Protein AF-A0A6A4Z2K7-F1 (afdb_monomer_lite)

Sequence (161 aa):
MVSENDRCQIRPEDASCKKIKTGAWGCVWNSQAPQKDAEDGEAAVWQQCGGNNYKGDTSCTAGNKCVVVNEWYSQCQPEPTKDGQLSTWQQCGGNNYKGLSKCRDEDVCVKWNDFYSQCIPKSQAPKKDIEEAEQQRSCSTNWSQCNGQNWPANNVCCQDQ

Structure (mmCIF, N/CA/C/O backbone):
data_AF-A0A6A4Z2K7-F1
#
_entry.id   AF-A0A6A4Z2K7-F1
#
loop_
_atom_site.group_PDB
_atom_site.id
_atom_site.type_symbol
_atom_site.label_atom_id
_atom_site.label_alt_id
_atom_site.label_comp_id
_atom_site.label_asym_id
_atom_site.label_entity_id
_atom_site.label_seq_id
_atom_site.pdbx_PDB_ins_code
_atom_site.Cartn_x
_atom_site.Cartn_y
_atom_site.Cartn_z
_atom_site.occupancy
_atom_site.B_iso_or_equiv
_atom_site.auth_seq_id
_atom_site.auth_comp_id
_atom_site.auth_asym_id
_atom_site.auth_atom_id
_atom_site.pdbx_PDB_model_num
ATOM 1 N N . MET A 1 1 ? 1.630 -38.063 -21.073 1.00 34.62 1 MET A N 1
ATOM 2 C CA . MET A 1 1 ? 2.545 -37.116 -21.739 1.00 34.62 1 MET A CA 1
ATOM 3 C C . MET A 1 1 ? 1.714 -36.315 -22.729 1.00 34.62 1 MET A C 1
ATOM 5 O O . MET A 1 1 ? 1.380 -36.837 -23.782 1.00 34.62 1 MET A O 1
ATOM 9 N N . VAL A 1 2 ? 1.273 -35.122 -22.331 1.00 32.16 2 VAL A N 1
ATOM 10 C CA . VAL A 1 2 ? 0.580 -34.149 -23.191 1.00 32.16 2 VAL A CA 1
ATOM 11 C C . VAL A 1 2 ? 1.218 -32.804 -22.859 1.00 32.16 2 VAL A C 1
ATOM 13 O O . VAL A 1 2 ? 1.292 -32.463 -21.682 1.00 32.16 2 VAL A O 1
ATOM 16 N N . SER A 1 3 ? 1.764 -32.133 -23.872 1.00 33.44 3 SER A N 1
ATOM 17 C CA . SER A 1 3 ? 2.656 -30.979 -23.737 1.00 33.44 3 SER A CA 1
ATOM 18 C C . SER A 1 3 ? 2.048 -29.807 -22.962 1.00 33.44 3 SER A C 1
ATOM 20 O O . SER A 1 3 ? 0.928 -29.373 -23.225 1.00 33.44 3 SER A O 1
ATOM 22 N N . GLU A 1 4 ? 2.845 -29.299 -22.027 1.00 49.34 4 GLU A N 1
ATOM 23 C CA . GLU A 1 4 ? 2.632 -28.116 -21.198 1.00 49.34 4 GLU A CA 1
ATOM 24 C C . GLU A 1 4 ? 2.944 -26.840 -21.997 1.00 49.34 4 GLU A C 1
ATOM 26 O O . GLU A 1 4 ? 4.096 -26.627 -22.363 1.00 49.34 4 GLU A O 1
ATOM 31 N N . ASN A 1 5 ? 1.918 -26.037 -22.312 1.00 46.34 5 ASN A N 1
ATOM 32 C CA . ASN A 1 5 ? 1.947 -24.567 -22.467 1.00 46.34 5 ASN A CA 1
ATOM 33 C C . ASN A 1 5 ? 0.640 -24.088 -23.128 1.00 46.34 5 ASN A C 1
ATOM 35 O O . ASN A 1 5 ? 0.525 -24.179 -24.344 1.00 46.34 5 ASN A O 1
ATOM 39 N N . ASP A 1 6 ? -0.330 -23.627 -22.325 1.00 47.16 6 ASP A N 1
ATOM 40 C CA . ASP A 1 6 ? -1.431 -22.690 -22.679 1.00 47.16 6 ASP A CA 1
ATOM 41 C C . ASP A 1 6 ? -2.612 -22.863 -21.701 1.00 47.16 6 ASP A C 1
ATOM 43 O O . ASP A 1 6 ? -3.695 -23.320 -22.066 1.00 47.16 6 ASP A O 1
ATOM 47 N N . ARG A 1 7 ? -2.432 -22.517 -20.420 1.00 41.56 7 ARG A N 1
ATOM 48 C CA . ARG A 1 7 ? -3.580 -22.334 -19.517 1.00 41.56 7 ARG A CA 1
ATOM 49 C C . ARG A 1 7 ? -3.421 -21.059 -18.705 1.00 41.56 7 ARG A C 1
ATOM 51 O O . ARG A 1 7 ? -2.626 -21.012 -17.770 1.00 41.56 7 ARG A O 1
ATOM 58 N N . CYS A 1 8 ? -4.210 -20.052 -19.080 1.00 43.03 8 CYS A N 1
ATOM 59 C CA . CYS A 1 8 ? -4.645 -18.982 -18.188 1.00 43.03 8 CYS A CA 1
ATOM 60 C C . CYS A 1 8 ? -5.153 -19.614 -16.884 1.00 43.03 8 CYS A C 1
ATOM 62 O O . CYS A 1 8 ? -5.861 -20.626 -16.908 1.00 43.03 8 CYS A O 1
ATOM 64 N N . GLN A 1 9 ? -4.722 -19.078 -15.748 1.00 37.22 9 GLN A N 1
ATOM 65 C CA . GLN A 1 9 ? -5.015 -19.652 -14.444 1.00 37.22 9 GLN A CA 1
ATOM 66 C C . GLN A 1 9 ? -6.470 -19.361 -14.048 1.00 37.22 9 GLN A C 1
ATOM 68 O O . GLN A 1 9 ? -6.788 -18.321 -13.513 1.00 37.22 9 GLN A O 1
ATOM 73 N N . ILE A 1 10 ? -7.342 -20.312 -14.373 1.00 37.50 10 ILE A N 1
ATOM 74 C CA . ILE A 1 10 ? -8.616 -20.697 -13.744 1.00 37.50 10 ILE A CA 1
ATOM 75 C C . ILE A 1 10 ? -9.136 -19.749 -12.632 1.00 37.50 10 ILE A C 1
ATOM 77 O O . ILE A 1 10 ? -8.845 -19.943 -11.449 1.00 37.50 10 ILE A O 1
ATOM 81 N N . ARG A 1 11 ? -10.042 -18.829 -13.002 1.00 40.94 11 ARG A N 1
ATOM 82 C CA . ARG A 1 11 ? -11.146 -18.391 -12.125 1.00 40.94 11 ARG A CA 1
ATOM 83 C C . ARG A 1 11 ? -12.200 -19.504 -12.035 1.00 40.94 11 ARG A C 1
ATOM 85 O O . ARG A 1 11 ? -12.273 -20.337 -12.935 1.00 40.94 11 ARG A O 1
ATOM 92 N N . PRO A 1 12 ? -13.036 -19.549 -10.981 1.00 51.84 12 PRO A N 1
ATOM 93 C CA . PRO A 1 12 ? -14.029 -20.616 -10.822 1.00 51.84 12 PRO A CA 1
ATOM 94 C C . PRO A 1 12 ? -15.107 -20.640 -11.925 1.00 51.84 12 PRO A C 1
ATOM 96 O O . PRO A 1 12 ? -15.838 -21.623 -12.018 1.00 51.84 12 PRO A O 1
ATOM 99 N N . GLU A 1 13 ? -15.211 -19.592 -12.751 1.00 51.06 13 GLU A N 1
ATOM 100 C CA . GLU A 1 13 ? -16.116 -19.519 -13.900 1.00 51.06 13 GLU A CA 1
ATOM 101 C C . GLU A 1 13 ? -15.544 -18.644 -15.030 1.00 51.06 13 GLU A C 1
ATOM 103 O O . GLU A 1 13 ? -14.879 -17.636 -14.770 1.00 51.06 13 GLU A O 1
ATOM 108 N N . ASP A 1 14 ? -15.863 -19.017 -16.272 1.00 56.47 14 ASP A N 1
ATOM 109 C CA . ASP A 1 14 ? -15.480 -18.290 -17.484 1.00 56.47 14 ASP A CA 1
ATOM 110 C C . ASP A 1 14 ? -16.261 -16.967 -17.607 1.00 56.47 14 ASP A C 1
ATOM 112 O O . ASP A 1 14 ? -17.480 -16.906 -17.378 1.00 56.47 14 ASP A O 1
ATOM 116 N N . ALA A 1 15 ? -15.601 -15.896 -18.053 1.00 60.50 15 ALA A N 1
ATOM 117 C CA . ALA A 1 15 ? -16.314 -14.672 -18.420 1.00 60.50 15 ALA A CA 1
ATOM 118 C C . ALA A 1 15 ? -17.265 -14.913 -19.599 1.00 60.50 15 ALA A C 1
ATOM 120 O O . ALA A 1 15 ? -16.875 -15.430 -20.646 1.00 60.50 15 ALA A O 1
ATOM 121 N N . SER A 1 16 ? -18.502 -14.436 -19.488 1.00 62.59 16 SER A N 1
ATOM 122 C CA . SER A 1 16 ? -19.478 -14.519 -20.575 1.00 62.59 16 SER A CA 1
ATOM 123 C C . SER A 1 16 ? -19.650 -13.163 -21.256 1.00 62.59 16 SER A C 1
ATOM 125 O O . SER A 1 16 ? -19.870 -12.154 -20.592 1.00 62.59 16 SER A O 1
ATOM 127 N N . CYS A 1 17 ? -19.623 -13.119 -22.588 1.00 61.94 17 CYS A N 1
ATOM 128 C CA . CYS A 1 17 ? -19.998 -11.917 -23.338 1.00 61.94 17 CYS A CA 1
ATOM 129 C C . CYS A 1 17 ? -21.522 -11.713 -23.238 1.00 61.94 17 CYS A C 1
ATOM 131 O O . CYS A 1 17 ? -22.294 -12.539 -23.730 1.00 61.94 17 CYS A O 1
ATOM 133 N N . LYS A 1 18 ? -21.977 -10.636 -22.582 1.00 65.88 18 LYS A N 1
ATOM 134 C CA . LYS A 1 18 ? -23.407 -10.297 -22.436 1.00 65.88 18 LYS A CA 1
ATOM 135 C C . LYS A 1 18 ? -23.662 -8.820 -22.735 1.00 65.88 18 LYS A C 1
ATOM 137 O O . LYS A 1 18 ? -22.756 -7.990 -22.729 1.00 65.88 18 LYS A O 1
ATOM 142 N N . LYS A 1 19 ? -24.927 -8.482 -22.987 1.00 66.56 19 LYS A N 1
ATOM 143 C CA . LYS A 1 19 ? -25.364 -7.100 -23.203 1.00 66.56 19 LYS A CA 1
ATOM 144 C C . LYS A 1 19 ? -25.403 -6.348 -21.865 1.00 66.56 19 LYS A C 1
ATOM 146 O O . LYS A 1 19 ? -26.139 -6.743 -20.962 1.00 66.56 19 LYS A O 1
ATOM 151 N N . ILE A 1 20 ? -24.606 -5.291 -21.726 1.00 64.00 20 ILE A N 1
ATOM 152 C CA . ILE A 1 20 ? -24.540 -4.443 -20.527 1.00 64.00 20 ILE A CA 1
ATOM 153 C C . ILE A 1 20 ? -25.640 -3.369 -20.543 1.00 64.00 20 ILE A C 1
ATOM 155 O O . ILE A 1 20 ? -26.300 -3.157 -21.560 1.00 64.00 20 ILE A O 1
ATOM 159 N N . LYS A 1 21 ? -25.853 -2.672 -19.415 1.00 60.00 21 LYS A N 1
ATOM 160 C CA . LYS A 1 21 ? -26.967 -1.713 -19.212 1.00 60.00 21 LYS A CA 1
ATOM 161 C C . LYS A 1 21 ? -27.041 -0.593 -20.256 1.00 60.00 21 LYS A C 1
ATOM 163 O O . LYS A 1 21 ? -28.115 -0.057 -20.499 1.00 60.00 21 LYS A O 1
ATOM 168 N N . THR A 1 22 ? -25.916 -0.259 -20.880 1.00 65.06 22 THR A N 1
ATOM 169 C CA . THR A 1 22 ? -25.829 0.738 -21.956 1.00 65.06 22 THR A CA 1
ATOM 170 C C . THR A 1 22 ? -26.315 0.213 -23.313 1.00 65.06 22 THR A C 1
ATOM 172 O O . THR A 1 22 ? -26.345 0.961 -24.282 1.00 65.06 22 THR A O 1
ATOM 175 N N . GLY A 1 23 ? -26.685 -1.067 -23.411 1.00 57.69 23 GLY A N 1
ATOM 176 C CA . GLY A 1 23 ? -27.057 -1.734 -24.658 1.00 57.69 23 GLY A CA 1
ATOM 177 C C . GLY A 1 23 ? -25.870 -2.270 -25.470 1.00 57.69 23 GLY A C 1
ATOM 178 O O . GLY A 1 23 ? -26.100 -2.934 -26.481 1.00 57.69 23 GLY A O 1
ATOM 179 N N . ALA A 1 24 ? -24.628 -2.034 -25.033 1.00 60.97 24 ALA A N 1
ATOM 180 C CA . ALA A 1 24 ? -23.415 -2.573 -25.656 1.00 60.97 24 ALA A CA 1
ATOM 181 C C . ALA A 1 24 ? -23.146 -4.034 -25.236 1.00 60.97 24 ALA A C 1
ATOM 183 O O . ALA A 1 24 ? -23.660 -4.481 -24.215 1.00 60.97 24 ALA A O 1
ATOM 184 N N . TRP A 1 25 ? -22.340 -4.781 -25.997 1.00 59.41 25 TRP A N 1
ATOM 185 C CA . TRP A 1 25 ? -21.845 -6.112 -25.604 1.00 59.41 25 TRP A CA 1
ATOM 186 C C . TRP A 1 25 ? -20.512 -5.983 -24.857 1.00 59.41 25 TRP A C 1
ATOM 188 O O . TRP A 1 25 ? -19.589 -5.349 -25.365 1.00 59.41 25 TRP A O 1
ATOM 198 N N . GLY A 1 26 ? -20.407 -6.577 -23.667 1.00 62.66 26 GLY A N 1
ATOM 199 C CA . GLY A 1 26 ? -19.187 -6.570 -22.856 1.00 62.66 26 GLY A CA 1
ATOM 200 C C . GLY A 1 26 ? -18.926 -7.909 -22.165 1.00 62.66 26 GLY A C 1
ATOM 201 O O . GLY A 1 26 ? -19.852 -8.694 -21.940 1.00 62.66 26 GLY A O 1
ATOM 202 N N . CYS A 1 27 ? -17.660 -8.176 -21.842 1.00 67.25 27 CYS A N 1
ATOM 203 C CA . CYS A 1 27 ? -17.279 -9.297 -20.981 1.00 67.25 27 CYS A CA 1
ATOM 204 C C . CYS A 1 27 ? -17.844 -9.066 -19.573 1.00 67.25 27 CYS A C 1
ATOM 206 O O . CYS A 1 27 ? -17.546 -8.040 -18.959 1.00 67.25 27 CYS A O 1
ATOM 208 N N . VAL A 1 28 ? -18.652 -10.002 -19.068 1.00 64.31 28 VAL A N 1
ATOM 209 C CA . VAL A 1 28 ? -19.188 -9.960 -17.704 1.00 64.31 28 VAL A CA 1
ATOM 210 C C . VAL A 1 28 ? -18.893 -11.263 -16.966 1.00 64.31 28 VAL A C 1
ATOM 212 O O . VAL A 1 28 ? -19.092 -12.358 -17.495 1.00 64.31 28 VAL A O 1
ATOM 215 N N . TRP A 1 29 ? -18.460 -11.134 -15.716 1.00 64.81 29 TRP A N 1
ATOM 216 C CA . TRP A 1 29 ? -18.391 -12.237 -14.759 1.00 64.81 29 TRP A CA 1
ATOM 217 C C . TRP A 1 29 ? -19.645 -12.172 -13.893 1.00 64.81 29 TRP A C 1
ATOM 219 O O . TRP A 1 29 ? -19.979 -11.107 -13.369 1.00 64.81 29 TRP A O 1
ATOM 229 N N . ASN A 1 30 ? -20.377 -13.282 -13.765 1.00 59.75 30 ASN A N 1
ATOM 230 C CA . ASN A 1 30 ? -21.636 -13.293 -13.006 1.00 59.75 30 ASN A CA 1
ATOM 231 C C . ASN A 1 30 ? -21.399 -13.027 -11.510 1.00 59.75 30 ASN A C 1
ATOM 233 O O . ASN A 1 30 ? -22.264 -12.470 -10.839 1.00 59.75 30 ASN A O 1
ATOM 237 N N . SER A 1 31 ? -20.201 -13.347 -11.023 1.00 57.81 31 SER A N 1
ATOM 238 C CA . SER A 1 31 ? -19.681 -13.021 -9.692 1.00 57.81 31 SER A CA 1
ATOM 239 C C . SER A 1 31 ? -19.339 -11.535 -9.463 1.00 57.81 31 SER A C 1
ATOM 241 O O . SER A 1 31 ? -19.063 -11.158 -8.327 1.00 57.81 31 SER A O 1
AT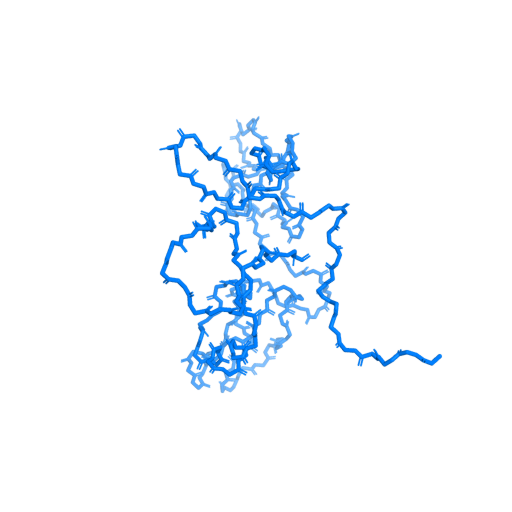OM 243 N N . GLN A 1 32 ? -19.403 -10.669 -10.487 1.00 58.00 32 GLN A N 1
ATOM 244 C CA . GLN A 1 32 ? -19.124 -9.223 -10.383 1.00 58.00 32 GLN A CA 1
ATOM 245 C C . GLN A 1 32 ? -20.351 -8.326 -10.654 1.00 58.00 32 GLN A C 1
ATOM 247 O O . GLN A 1 32 ? -20.241 -7.232 -11.214 1.00 58.00 32 GLN A O 1
ATOM 252 N N . ALA A 1 33 ? -21.537 -8.733 -10.183 1.00 51.81 33 ALA A N 1
ATOM 253 C CA . ALA A 1 33 ? -22.474 -7.738 -9.642 1.00 51.81 33 ALA A CA 1
ATOM 254 C C . ALA A 1 33 ? -21.721 -6.939 -8.554 1.00 51.81 33 ALA A C 1
ATOM 256 O O . ALA A 1 33 ? -20.906 -7.552 -7.869 1.00 51.81 33 ALA A O 1
ATOM 257 N N . PRO A 1 34 ? -21.907 -5.604 -8.454 1.00 46.91 34 PRO A N 1
ATOM 258 C CA . PRO A 1 34 ? -20.906 -4.665 -7.938 1.00 46.91 34 PRO A CA 1
ATOM 259 C C . PRO A 1 34 ? -20.190 -5.230 -6.717 1.00 46.91 34 PRO A C 1
ATOM 261 O O . PRO A 1 34 ? -20.805 -5.399 -5.663 1.00 46.91 34 PRO A O 1
ATOM 264 N N . GLN A 1 35 ? -18.914 -5.571 -6.906 1.00 45.72 35 GLN A N 1
ATOM 265 C CA . GLN A 1 35 ? -18.076 -6.042 -5.821 1.00 45.72 35 GLN A CA 1
ATOM 266 C C . GLN A 1 35 ? -17.918 -4.877 -4.858 1.00 45.72 35 GLN A C 1
ATOM 268 O O . GLN A 1 35 ? -17.294 -3.855 -5.141 1.00 45.72 35 GLN A O 1
ATOM 273 N N . LYS A 1 36 ? -18.622 -5.009 -3.742 1.00 42.25 36 LYS A N 1
ATOM 274 C CA . LYS A 1 36 ? -18.409 -4.223 -2.550 1.00 42.25 36 LYS A CA 1
ATOM 275 C C . LYS A 1 36 ? -17.092 -4.745 -1.977 1.00 42.25 36 LYS A C 1
ATOM 277 O O . LYS A 1 36 ? -17.104 -5.625 -1.130 1.00 42.25 36 LYS A O 1
ATOM 282 N N . ASP A 1 37 ? -15.965 -4.227 -2.462 1.00 50.94 37 ASP A N 1
ATOM 283 C CA . ASP A 1 37 ? -14.629 -4.481 -1.888 1.00 50.94 37 ASP A CA 1
ATOM 284 C C . ASP A 1 37 ? -14.421 -3.719 -0.561 1.00 50.94 37 ASP A C 1
ATOM 286 O O . ASP A 1 37 ? -13.321 -3.312 -0.200 1.00 50.94 37 ASP A O 1
ATOM 290 N N . ALA A 1 38 ? -15.512 -3.508 0.166 1.00 47.34 38 ALA A N 1
ATOM 291 C CA . ALA A 1 38 ? -15.513 -3.333 1.596 1.00 47.34 38 ALA A CA 1
ATOM 292 C C . ALA A 1 38 ? -16.359 -4.496 2.099 1.00 47.34 38 ALA A C 1
ATOM 294 O O . ALA A 1 38 ? -17.577 -4.527 1.874 1.00 47.34 38 ALA A O 1
ATOM 295 N N . GLU A 1 39 ? -15.721 -5.467 2.751 1.00 51.28 39 GLU A N 1
ATOM 296 C CA . GLU A 1 39 ? -16.455 -6.251 3.734 1.00 51.28 39 GLU A CA 1
ATOM 297 C C . GLU A 1 39 ? -17.209 -5.224 4.596 1.00 51.28 39 GLU A C 1
ATOM 299 O O . GLU A 1 39 ? -16.642 -4.198 4.971 1.00 51.28 39 GLU A O 1
ATOM 304 N N . ASP A 1 40 ? -18.524 -5.387 4.730 1.00 57.66 40 ASP A N 1
ATOM 305 C CA . ASP A 1 40 ? -19.397 -4.430 5.412 1.00 57.66 40 ASP A CA 1
ATOM 306 C C . ASP A 1 40 ? -18.873 -4.234 6.846 1.00 57.66 40 ASP A C 1
ATOM 308 O O . ASP A 1 40 ? -19.118 -5.080 7.701 1.00 57.66 40 ASP A O 1
ATOM 312 N N . GLY A 1 41 ? -18.066 -3.192 7.081 1.00 73.44 41 GLY A N 1
ATOM 313 C CA . GLY A 1 41 ? -17.288 -3.044 8.314 1.00 73.44 41 GLY A CA 1
ATOM 314 C C . GLY A 1 41 ? -15.798 -2.691 8.166 1.00 73.44 41 GLY A C 1
ATOM 315 O O . GLY A 1 41 ? -15.142 -2.522 9.198 1.00 73.44 41 GLY A O 1
ATOM 316 N N . GLU A 1 42 ? -15.240 -2.579 6.950 1.00 85.62 42 GLU A N 1
ATOM 317 C CA . GLU A 1 42 ? -13.825 -2.220 6.733 1.00 85.62 42 GLU A CA 1
ATOM 318 C C . GLU A 1 42 ? -13.600 -0.929 5.923 1.00 85.62 42 GLU A C 1
ATOM 320 O O . GLU A 1 42 ? -14.073 -0.757 4.799 1.00 85.62 42 GLU A O 1
ATOM 325 N N . ALA A 1 43 ? -12.756 -0.047 6.461 1.00 87.62 43 ALA A N 1
ATOM 326 C CA . ALA A 1 43 ? -12.282 1.163 5.812 1.00 87.62 43 ALA A CA 1
ATOM 327 C C . ALA A 1 43 ? -11.204 0.847 4.756 1.00 87.62 43 ALA A C 1
ATOM 329 O O . ALA A 1 43 ? -10.200 0.167 5.012 1.00 87.62 43 ALA A O 1
ATOM 330 N N . ALA A 1 44 ? -11.383 1.381 3.546 1.00 85.88 44 ALA A N 1
ATOM 331 C CA . ALA A 1 44 ? -10.398 1.256 2.472 1.00 85.88 44 ALA A CA 1
ATOM 332 C C . ALA A 1 44 ? -9.079 1.982 2.807 1.00 85.88 44 ALA A C 1
ATOM 334 O O . ALA A 1 44 ? -9.024 2.869 3.662 1.00 85.88 44 ALA A O 1
ATOM 335 N N . VAL A 1 45 ? -7.999 1.635 2.101 1.00 84.94 45 VAL A N 1
ATOM 336 C CA . VAL A 1 45 ? -6.708 2.324 2.244 1.00 84.94 45 VAL A CA 1
ATOM 337 C C . VAL A 1 45 ? -6.872 3.844 2.072 1.00 84.94 45 VAL A C 1
ATOM 339 O O . VAL A 1 45 ? -7.625 4.323 1.222 1.00 84.94 45 VAL A O 1
ATOM 342 N N . TRP A 1 46 ? -6.191 4.605 2.924 1.00 87.19 46 TRP A N 1
ATOM 343 C CA . TRP A 1 46 ? -6.267 6.062 3.080 1.00 87.19 46 TRP A CA 1
ATOM 344 C C . TRP A 1 46 ? -7.600 6.629 3.589 1.00 87.19 46 TRP A C 1
ATOM 346 O O . TRP A 1 46 ? -7.692 7.843 3.795 1.00 87.19 46 TRP A O 1
ATOM 356 N N . GLN A 1 47 ? -8.612 5.797 3.846 1.00 92.88 47 GLN A N 1
ATOM 357 C CA . GLN A 1 47 ? -9.855 6.244 4.477 1.00 92.88 47 GLN A CA 1
ATOM 358 C C . GLN A 1 47 ? -9.694 6.422 5.986 1.00 92.88 47 GLN A C 1
ATOM 360 O O . GLN A 1 47 ? -8.762 5.901 6.606 1.00 92.88 47 GLN A O 1
ATOM 365 N N . GLN A 1 48 ? -10.609 7.198 6.573 1.00 92.31 48 GLN A N 1
ATOM 366 C CA . GLN A 1 48 ? -10.691 7.330 8.022 1.00 92.31 48 GLN A CA 1
ATOM 367 C C . GLN A 1 48 ? -11.099 5.991 8.634 1.00 92.31 48 GLN A C 1
ATOM 369 O O . GLN A 1 48 ? -12.053 5.385 8.164 1.00 92.31 48 GLN A O 1
ATOM 374 N N . CYS A 1 49 ? -10.409 5.586 9.693 1.00 95.25 49 CYS A N 1
ATOM 375 C CA . CYS A 1 49 ? -10.688 4.371 10.463 1.00 95.25 49 CYS A CA 1
ATOM 376 C C . CYS A 1 49 ? -10.838 4.636 11.964 1.00 95.25 49 CYS A C 1
ATOM 378 O O . CYS A 1 49 ? -10.903 3.727 12.784 1.00 95.25 49 CYS A O 1
ATOM 380 N N . GLY A 1 50 ? -10.826 5.902 12.370 1.00 95.00 50 GLY A N 1
ATOM 381 C CA . GLY A 1 50 ? -10.899 6.253 13.776 1.00 95.00 50 GLY A CA 1
ATOM 382 C C . GLY A 1 50 ? -10.746 7.742 14.022 1.00 95.00 50 GLY A C 1
ATOM 383 O O . GLY A 1 50 ? -10.598 8.545 13.095 1.00 95.00 50 GLY A O 1
ATOM 384 N N . GLY A 1 51 ? -10.780 8.097 15.299 1.00 95.94 51 GLY A N 1
ATOM 385 C CA . GLY A 1 51 ? -10.799 9.473 15.778 1.00 95.94 51 GLY A CA 1
ATOM 386 C C . GLY A 1 51 ? -11.986 9.732 16.699 1.00 95.94 51 GLY A C 1
ATOM 387 O O . GLY A 1 51 ? -12.950 8.964 16.743 1.00 95.94 51 GLY A O 1
ATOM 388 N N . ASN A 1 52 ? -11.911 10.814 17.462 1.00 96.38 52 ASN A N 1
ATOM 389 C CA . ASN A 1 52 ? -12.949 11.164 18.417 1.00 96.38 52 ASN A CA 1
ATOM 390 C C . ASN A 1 52 ? -14.311 11.378 17.721 1.00 96.38 52 ASN A C 1
ATOM 392 O O . ASN A 1 52 ? -14.415 12.104 16.732 1.00 96.38 52 ASN A O 1
ATOM 396 N N . ASN A 1 53 ? -15.359 10.736 18.250 1.00 92.94 53 ASN A N 1
ATOM 397 C CA . ASN A 1 53 ? -16.719 10.657 17.687 1.00 92.94 53 ASN A CA 1
ATOM 398 C C . ASN A 1 53 ? -16.868 9.965 16.316 1.00 92.94 53 ASN A C 1
ATOM 400 O O . ASN A 1 53 ? -17.947 10.038 15.721 1.00 92.94 53 ASN A O 1
ATOM 404 N N . TYR A 1 54 ? -15.844 9.275 15.811 1.00 92.50 54 TYR A N 1
ATOM 405 C CA . TYR A 1 54 ? -15.966 8.500 14.577 1.00 92.50 54 TYR A CA 1
ATOM 406 C C . TYR A 1 54 ? -16.873 7.270 14.782 1.00 92.50 54 TYR A C 1
ATOM 408 O O . TYR A 1 54 ? -16.718 6.533 15.754 1.00 92.50 54 TYR A O 1
ATOM 416 N N . LYS A 1 55 ? -17.842 7.068 13.877 1.00 91.56 55 LYS A N 1
ATOM 417 C CA . LYS A 1 55 ? -18.849 5.983 13.930 1.00 91.56 55 LYS A CA 1
ATOM 418 C C . LYS A 1 55 ? -18.832 5.060 12.705 1.00 91.56 55 LYS A C 1
ATOM 420 O O . LYS A 1 55 ? -19.754 4.266 12.545 1.00 91.56 55 LYS A O 1
ATOM 425 N N . GLY A 1 56 ? -17.858 5.242 11.817 1.00 88.94 56 GLY A N 1
ATOM 426 C CA . GLY A 1 56 ? -17.684 4.384 10.650 1.00 88.94 56 GLY A CA 1
ATOM 427 C C . GLY A 1 56 ? -16.825 3.164 10.968 1.00 88.94 56 GLY A C 1
ATOM 428 O O . GLY A 1 56 ? -16.629 2.808 12.132 1.00 88.94 56 GLY A O 1
ATOM 429 N N . ASP A 1 57 ? -16.288 2.569 9.915 1.00 91.94 57 ASP A N 1
ATOM 430 C CA . ASP A 1 57 ? -15.497 1.346 9.969 1.00 91.94 57 ASP A CA 1
ATOM 431 C C . ASP A 1 57 ? -14.157 1.571 10.672 1.00 91.94 57 ASP A C 1
ATOM 433 O O . ASP A 1 57 ? -13.360 2.415 10.268 1.00 91.94 57 ASP A O 1
ATOM 437 N N . THR A 1 58 ? -13.893 0.822 11.741 1.00 91.38 58 THR A N 1
ATOM 438 C CA . THR A 1 58 ? -12.654 0.961 12.528 1.00 91.38 58 THR A CA 1
ATOM 439 C C . THR A 1 58 ? -11.554 -0.012 12.121 1.00 91.38 58 THR A C 1
ATOM 441 O O . THR A 1 58 ? -10.381 0.195 12.444 1.00 91.38 58 THR A O 1
ATOM 444 N N . SER A 1 59 ? -11.924 -1.060 11.392 1.00 89.88 59 SER A N 1
ATOM 445 C CA . SER A 1 59 ? -10.999 -2.010 10.788 1.00 89.88 59 SER A CA 1
ATOM 446 C C . SER A 1 59 ? -10.586 -1.513 9.415 1.00 89.88 59 SER A C 1
ATOM 448 O O . SER A 1 59 ? -11.401 -0.972 8.678 1.00 89.88 59 SER A O 1
ATOM 450 N N . CYS A 1 60 ? -9.321 -1.699 9.058 1.00 90.06 60 CYS A N 1
ATOM 451 C CA . CYS A 1 60 ? -8.848 -1.396 7.717 1.00 90.06 60 CYS A CA 1
ATOM 452 C C . CYS A 1 60 ? -8.859 -2.652 6.856 1.00 90.06 60 CYS A C 1
ATOM 454 O O . CYS A 1 60 ? -8.521 -3.725 7.349 1.00 90.06 60 CYS A O 1
ATOM 456 N N . THR A 1 61 ? -9.135 -2.476 5.565 1.00 85.75 61 THR A N 1
ATOM 457 C CA . THR A 1 61 ? -8.945 -3.517 4.543 1.00 85.75 61 THR A CA 1
ATOM 458 C C . THR A 1 61 ? -7.596 -4.226 4.688 1.00 85.75 61 THR A C 1
ATOM 460 O O . THR A 1 61 ? -6.588 -3.604 5.048 1.00 85.75 61 THR A O 1
ATOM 463 N N . ALA A 1 62 ? -7.576 -5.525 4.385 1.00 80.88 62 ALA A N 1
ATOM 464 C CA . ALA A 1 62 ? -6.421 -6.398 4.580 1.00 80.88 62 ALA A CA 1
ATOM 465 C C . ALA A 1 62 ? -5.088 -5.781 4.107 1.00 80.88 62 ALA A C 1
ATOM 467 O O . ALA A 1 62 ? -4.977 -5.200 3.028 1.00 80.88 62 ALA A O 1
ATOM 468 N N . GLY A 1 63 ? -4.055 -5.920 4.943 1.00 78.50 63 GLY A N 1
ATOM 469 C CA . GLY A 1 63 ? -2.736 -5.332 4.701 1.00 78.50 63 GLY A CA 1
ATOM 470 C C . GLY A 1 63 ? -2.621 -3.850 5.088 1.00 78.50 63 GLY A C 1
ATOM 471 O O . GLY A 1 63 ? -1.544 -3.274 4.957 1.00 78.50 63 GLY A O 1
ATOM 472 N N . ASN A 1 64 ? -3.672 -3.207 5.586 1.00 86.06 64 ASN A N 1
ATOM 473 C CA . ASN A 1 64 ? -3.602 -1.832 6.078 1.00 86.06 64 ASN A CA 1
ATOM 474 C C . ASN A 1 64 ? -3.799 -1.790 7.592 1.00 86.06 64 ASN A C 1
ATOM 476 O O . ASN A 1 64 ? -4.433 -2.662 8.184 1.00 86.06 64 ASN A O 1
ATOM 480 N N . LYS A 1 65 ? -3.252 -0.758 8.229 1.00 89.88 65 LYS A N 1
ATOM 481 C CA . LYS A 1 65 ? -3.383 -0.540 9.667 1.00 89.88 65 LYS A CA 1
ATOM 482 C C . LYS A 1 65 ? -3.959 0.834 9.932 1.00 89.88 65 LYS A C 1
ATOM 484 O O . LYS A 1 65 ? -3.595 1.803 9.270 1.00 89.88 65 LYS A O 1
ATOM 489 N N . CYS A 1 66 ? -4.828 0.916 10.930 1.00 92.81 66 CYS A N 1
ATOM 490 C CA . CYS A 1 66 ? -5.351 2.193 11.373 1.00 92.81 66 CYS A CA 1
ATOM 491 C C . CYS A 1 66 ? -4.266 2.953 12.146 1.00 92.81 66 CYS A C 1
ATOM 493 O O . CYS A 1 66 ? -3.900 2.573 13.260 1.00 92.81 66 CYS A O 1
ATOM 495 N N . VAL A 1 67 ? -3.721 4.003 11.533 1.00 92.38 67 VAL A N 1
ATOM 496 C CA . VAL A 1 67 ? -2.679 4.859 12.104 1.00 92.38 67 VAL A CA 1
ATOM 497 C C . VAL A 1 67 ? -3.318 6.147 12.605 1.00 92.38 67 VAL A C 1
ATOM 499 O O . VAL A 1 67 ? -4.001 6.852 11.861 1.00 92.38 67 VAL A O 1
ATOM 502 N N . VAL A 1 68 ? -3.093 6.468 13.877 1.00 94.38 68 VAL A N 1
ATOM 503 C CA . VAL A 1 68 ? -3.580 7.713 14.480 1.00 94.38 68 VAL A CA 1
ATOM 504 C C . VAL A 1 68 ? -2.774 8.880 13.917 1.00 94.38 68 VAL A C 1
ATOM 506 O O . VAL A 1 68 ? -1.575 8.983 14.161 1.00 94.38 68 VAL A O 1
ATOM 509 N N . VAL A 1 69 ? -3.432 9.767 13.171 1.00 93.44 69 VAL A N 1
ATOM 510 C CA . VAL A 1 69 ? -2.811 10.990 12.639 1.00 93.44 69 VAL A CA 1
ATOM 511 C C . VAL A 1 69 ? -2.979 12.130 13.641 1.00 93.44 69 VAL A C 1
ATOM 513 O O . VAL A 1 69 ? -2.056 12.901 13.883 1.00 93.44 69 VAL A O 1
ATOM 516 N N . ASN A 1 70 ? -4.163 12.232 14.243 1.00 94.62 70 ASN A N 1
ATOM 517 C CA . ASN A 1 70 ? -4.456 13.118 15.362 1.00 94.62 70 ASN A CA 1
ATOM 518 C C . ASN A 1 70 ? -5.650 12.576 16.170 1.00 94.62 70 ASN A C 1
ATOM 520 O O . ASN A 1 70 ? -6.246 11.560 15.818 1.00 94.62 70 ASN A O 1
ATOM 524 N N . GLU A 1 71 ? -6.015 13.271 17.250 1.00 96.06 71 GLU A N 1
ATOM 525 C CA . GLU A 1 71 ? -7.118 12.885 18.147 1.00 96.06 71 GLU A CA 1
ATOM 526 C C . GLU A 1 71 ? -8.458 12.662 17.419 1.00 96.06 71 GLU A C 1
ATOM 528 O O . GLU A 1 71 ? -9.256 11.813 17.812 1.00 96.06 71 GLU A O 1
ATOM 533 N N . TRP A 1 72 ? -8.709 13.394 16.335 1.00 96.00 72 TRP A N 1
ATOM 534 C CA . TRP A 1 72 ? -9.981 13.404 15.609 1.00 96.00 72 TRP A CA 1
ATOM 535 C C . TRP A 1 72 ? -9.940 12.578 14.322 1.00 96.00 72 TRP A C 1
ATOM 537 O O . TRP A 1 72 ? -10.981 12.350 13.707 1.00 96.00 72 TRP A O 1
ATOM 547 N N . TYR A 1 73 ? -8.758 12.112 13.915 1.00 94.12 73 TYR A N 1
ATOM 548 C CA . TYR A 1 73 ? -8.544 11.462 12.632 1.00 94.12 73 TYR A CA 1
ATOM 549 C C . TYR A 1 73 ? -7.471 10.377 12.725 1.00 94.12 73 TYR A C 1
ATOM 551 O O . TYR A 1 73 ? -6.292 10.638 12.971 1.00 94.12 73 TYR A O 1
ATOM 559 N N . SER A 1 74 ? -7.889 9.140 12.486 1.00 96.06 74 SER A N 1
ATOM 560 C CA . SER A 1 74 ? -7.011 8.001 12.229 1.00 96.06 74 SER A CA 1
ATOM 561 C C . SER A 1 74 ? -7.253 7.510 10.811 1.00 96.06 74 SER A C 1
ATOM 563 O O . SER A 1 74 ? -8.395 7.497 10.357 1.00 96.06 74 SER A O 1
ATOM 565 N N . GLN A 1 75 ? -6.192 7.124 10.115 1.00 94.62 75 GLN A N 1
ATOM 566 C CA . GLN A 1 75 ? -6.222 6.776 8.702 1.00 94.62 75 GLN A CA 1
ATOM 567 C C . GLN A 1 75 ? -5.703 5.361 8.476 1.00 94.62 75 GLN A C 1
ATOM 569 O O . GLN A 1 75 ? -4.692 4.971 9.058 1.00 94.62 75 GLN A O 1
ATOM 574 N N . CYS A 1 76 ? -6.354 4.613 7.589 1.00 93.06 76 CYS A N 1
ATOM 575 C CA . CYS A 1 76 ? -5.832 3.339 7.120 1.00 93.06 76 CYS A CA 1
ATOM 576 C C . CYS A 1 76 ? -4.588 3.567 6.272 1.00 93.06 76 CYS A C 1
ATOM 578 O O . CYS A 1 76 ? -4.685 4.055 5.148 1.00 93.06 76 CYS A O 1
ATOM 580 N N . GLN A 1 77 ? -3.422 3.210 6.795 1.00 90.81 77 GLN A N 1
ATOM 581 C CA . GLN A 1 77 ? -2.161 3.328 6.079 1.00 90.81 77 GLN A CA 1
ATOM 582 C C . GLN A 1 77 ? -1.586 1.946 5.764 1.00 90.81 77 GLN A C 1
ATOM 584 O O . GLN A 1 77 ? -1.767 0.998 6.537 1.00 90.81 77 GLN A O 1
ATOM 589 N N . PRO A 1 78 ? -0.897 1.811 4.625 1.00 84.31 78 PRO A N 1
ATOM 590 C CA . PRO A 1 78 ? -0.233 0.578 4.267 1.00 84.31 78 PRO A CA 1
ATOM 591 C C . PRO A 1 78 ? 1.014 0.380 5.141 1.00 84.31 78 PRO A C 1
ATOM 593 O O . PRO A 1 78 ? 2.053 0.978 4.896 1.00 84.31 78 PRO A O 1
ATOM 596 N N . GLU A 1 79 ? 0.932 -0.482 6.151 1.00 80.88 79 GLU A N 1
ATOM 597 C CA . GLU A 1 79 ? 2.065 -0.864 7.014 1.00 80.88 79 GLU A CA 1
ATOM 598 C C . GLU A 1 79 ? 2.901 -2.004 6.411 1.00 80.88 79 GLU A C 1
ATOM 600 O O . GLU A 1 79 ? 2.405 -2.724 5.547 1.00 80.88 79 GLU A O 1
ATOM 605 N N . PRO A 1 80 ? 4.149 -2.244 6.839 1.00 79.00 80 PRO A N 1
ATOM 606 C CA . PRO A 1 80 ? 4.906 -3.388 6.354 1.00 79.00 80 PRO A CA 1
ATOM 607 C C . PRO A 1 80 ? 4.185 -4.695 6.697 1.00 79.00 80 PRO A C 1
ATOM 609 O O . PRO A 1 80 ? 3.789 -4.925 7.838 1.00 79.00 80 PRO A O 1
ATOM 612 N N . THR A 1 81 ? 4.036 -5.579 5.715 1.00 73.06 81 THR A N 1
ATOM 613 C CA . THR A 1 81 ? 3.394 -6.890 5.898 1.00 73.06 81 THR A CA 1
ATOM 614 C C . THR A 1 81 ? 4.262 -7.872 6.686 1.00 73.06 81 THR A C 1
ATOM 616 O O . THR A 1 81 ? 3.742 -8.848 7.223 1.00 73.06 81 THR A O 1
ATOM 619 N N . LYS A 1 82 ? 5.584 -7.648 6.729 1.00 82.38 82 LYS A N 1
ATOM 620 C CA . LYS A 1 82 ? 6.581 -8.493 7.406 1.00 82.38 82 LYS A CA 1
ATOM 621 C C . LYS A 1 82 ? 7.737 -7.644 7.935 1.00 82.38 82 LYS A C 1
ATOM 623 O O . LYS A 1 82 ? 8.034 -6.578 7.392 1.00 82.38 82 LYS A O 1
ATOM 628 N N . ASP A 1 83 ? 8.440 -8.170 8.934 1.00 84.44 83 ASP A N 1
ATOM 629 C CA . ASP A 1 83 ? 9.673 -7.567 9.439 1.00 84.44 83 ASP A CA 1
ATOM 630 C C . ASP A 1 83 ? 10.722 -7.434 8.327 1.00 84.44 83 ASP A C 1
ATOM 632 O O . ASP A 1 83 ? 10.924 -8.333 7.506 1.00 84.44 83 ASP A O 1
ATOM 636 N N . GLY A 1 84 ? 11.396 -6.284 8.292 1.00 86.12 84 GLY A N 1
ATOM 637 C CA . GLY A 1 84 ? 12.388 -5.974 7.262 1.00 86.12 84 GLY A CA 1
ATOM 638 C C . GLY A 1 84 ? 11.797 -5.582 5.903 1.00 86.12 84 GLY A C 1
ATOM 639 O O . GLY A 1 84 ? 12.563 -5.427 4.949 1.00 86.12 84 GLY A O 1
ATOM 640 N N . GLN A 1 85 ? 10.474 -5.402 5.803 1.00 91.12 85 GLN A N 1
ATOM 641 C CA . GLN A 1 85 ? 9.834 -4.765 4.652 1.00 91.12 85 GLN A CA 1
ATOM 642 C C . GLN A 1 85 ? 9.541 -3.285 4.915 1.00 91.12 85 GLN A C 1
ATOM 644 O O . GLN A 1 85 ? 9.414 -2.835 6.052 1.00 91.12 85 GLN A O 1
ATOM 649 N N . LEU A 1 86 ? 9.426 -2.532 3.830 1.00 90.38 86 LEU A N 1
ATOM 650 C CA . LEU A 1 86 ? 8.999 -1.145 3.811 1.00 90.38 86 LEU A CA 1
ATOM 651 C C . LEU A 1 86 ? 7.541 -1.025 3.389 1.00 90.38 86 LEU A C 1
ATOM 653 O O . LEU A 1 86 ? 7.125 -1.677 2.432 1.00 90.38 86 LEU A O 1
ATOM 657 N N . SER A 1 87 ? 6.816 -0.131 4.059 1.00 89.50 87 SER A N 1
ATOM 658 C CA . SER A 1 87 ? 5.472 0.308 3.685 1.00 89.50 87 SER A CA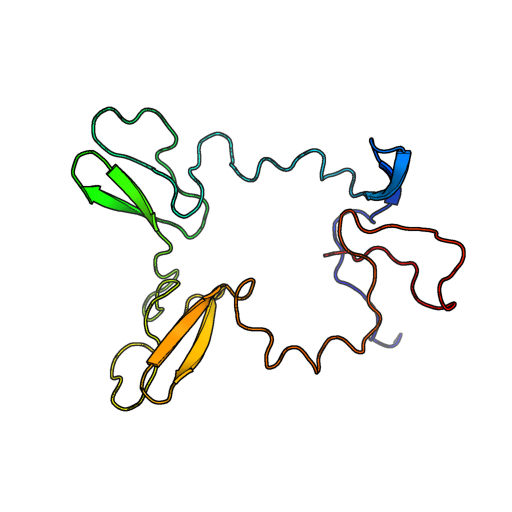 1
ATOM 659 C C . SER A 1 87 ? 5.402 0.869 2.270 1.00 89.50 87 SER A C 1
ATOM 661 O O . SER A 1 87 ? 6.384 1.391 1.730 1.00 89.50 87 SER A O 1
ATOM 663 N N . THR A 1 88 ? 4.200 0.862 1.705 1.00 88.94 88 THR A N 1
ATOM 664 C CA . THR A 1 88 ? 3.932 1.557 0.450 1.00 88.94 88 THR A CA 1
ATOM 665 C C . THR A 1 88 ? 4.305 3.034 0.582 1.00 88.94 88 THR A C 1
ATOM 667 O O . THR A 1 88 ? 4.064 3.672 1.608 1.00 88.94 88 THR A O 1
ATOM 670 N N . TRP A 1 89 ? 4.922 3.572 -0.466 1.00 89.31 89 TRP A N 1
ATOM 671 C CA . TRP A 1 89 ? 5.447 4.936 -0.581 1.00 89.31 89 TRP A CA 1
ATOM 672 C C . TRP A 1 89 ? 6.676 5.265 0.277 1.00 89.31 89 TRP A C 1
ATOM 674 O O . TRP A 1 89 ? 7.158 6.399 0.234 1.00 89.31 89 TRP A O 1
ATOM 684 N N . GLN A 1 90 ? 7.247 4.308 1.008 1.00 92.94 90 GLN A N 1
ATOM 685 C CA . GLN A 1 90 ? 8.524 4.521 1.695 1.00 92.94 90 GLN A CA 1
ATOM 686 C C . GLN A 1 90 ? 9.704 4.549 0.719 1.00 92.94 90 GLN A C 1
ATOM 688 O O . GLN A 1 90 ? 9.684 3.898 -0.328 1.00 92.94 90 GLN A O 1
ATOM 693 N N . GLN A 1 91 ? 10.761 5.283 1.081 1.00 95.12 91 GLN A N 1
ATOM 694 C CA . GLN A 1 91 ? 12.019 5.251 0.337 1.00 95.12 91 GLN A CA 1
ATOM 695 C C . GLN A 1 91 ? 12.672 3.877 0.500 1.00 95.12 91 GLN A C 1
ATOM 697 O O . GLN A 1 91 ? 12.910 3.459 1.627 1.00 95.12 91 GLN A O 1
ATOM 702 N N . CYS A 1 92 ? 13.010 3.224 -0.607 1.00 95.56 92 CYS A N 1
ATOM 703 C CA . CYS A 1 92 ? 13.596 1.880 -0.665 1.00 95.56 92 CYS A CA 1
ATOM 704 C C . CYS A 1 92 ? 14.989 1.840 -1.300 1.00 95.56 92 CYS A C 1
ATOM 706 O O . CYS A 1 92 ? 15.574 0.774 -1.476 1.00 95.56 92 CYS A O 1
ATOM 708 N N . GLY A 1 93 ? 15.537 2.993 -1.676 1.00 95.81 93 GLY A N 1
ATOM 709 C CA . GLY A 1 93 ? 16.846 3.045 -2.306 1.00 95.81 93 GLY A CA 1
ATOM 710 C C . GLY A 1 93 ? 17.290 4.450 -2.677 1.00 95.81 93 GLY A C 1
ATOM 711 O O . GLY A 1 93 ? 16.576 5.438 -2.470 1.00 95.81 93 GLY A O 1
ATOM 712 N N . GLY A 1 94 ? 18.496 4.512 -3.234 1.00 95.25 94 GLY A N 1
ATOM 713 C CA . GLY A 1 94 ? 19.186 5.739 -3.610 1.00 95.25 94 GLY A CA 1
ATOM 714 C C . GLY A 1 94 ? 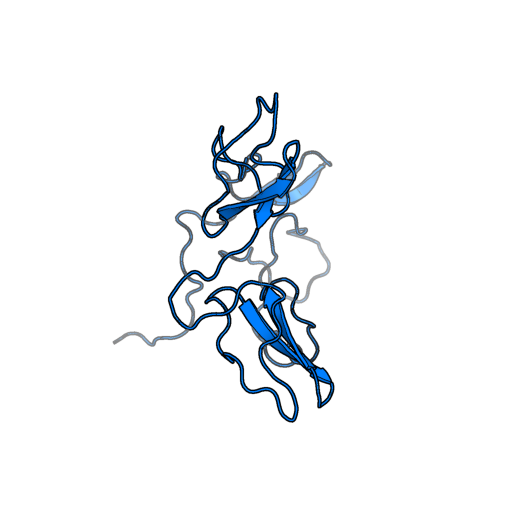20.644 5.740 -3.157 1.00 95.25 94 GLY A C 1
ATOM 715 O O . GLY A 1 94 ? 21.041 5.011 -2.248 1.00 95.25 94 GLY A O 1
ATOM 716 N N . ASN A 1 95 ? 21.457 6.577 -3.784 1.00 96.50 95 ASN A N 1
ATOM 717 C CA . ASN A 1 95 ? 22.841 6.796 -3.397 1.00 96.50 95 ASN A CA 1
ATOM 718 C C . ASN A 1 95 ? 22.917 7.243 -1.930 1.00 96.50 95 ASN A C 1
ATOM 720 O O . ASN A 1 95 ? 22.257 8.199 -1.526 1.00 96.50 95 ASN A O 1
ATOM 724 N N . ASN A 1 96 ? 23.758 6.557 -1.150 1.00 93.38 96 ASN A N 1
ATOM 725 C CA . ASN A 1 96 ? 23.922 6.722 0.302 1.00 93.38 96 ASN A CA 1
ATOM 726 C C . ASN A 1 96 ? 22.706 6.336 1.163 1.00 93.38 96 ASN A C 1
ATOM 728 O O . ASN A 1 96 ? 22.730 6.565 2.375 1.00 93.38 96 ASN A O 1
ATOM 732 N N . TYR A 1 97 ? 21.668 5.723 0.589 1.00 95.25 97 TYR A N 1
ATOM 733 C CA . TYR A 1 97 ? 20.558 5.182 1.363 1.00 95.25 97 TYR A CA 1
ATOM 734 C C . TYR A 1 97 ? 21.016 3.946 2.156 1.00 95.25 97 TYR A C 1
ATOM 736 O O . TYR A 1 97 ? 21.557 2.998 1.592 1.00 95.25 97 TYR A O 1
ATOM 744 N N . LYS A 1 98 ? 20.817 3.971 3.479 1.00 94.12 98 LYS A N 1
ATOM 745 C CA . LYS A 1 98 ? 21.228 2.906 4.420 1.00 94.12 98 LYS A CA 1
ATOM 746 C C . LYS A 1 98 ? 20.046 2.167 5.058 1.00 94.12 98 LYS A C 1
ATOM 748 O O . LYS A 1 98 ? 20.250 1.377 5.975 1.00 94.12 98 LYS A O 1
ATOM 753 N N . GLY A 1 99 ? 18.823 2.487 4.636 1.00 90.88 99 GLY A N 1
ATOM 754 C CA . GLY A 1 99 ? 17.613 1.859 5.153 1.00 90.88 99 GLY A CA 1
ATOM 755 C C . GLY A 1 99 ? 17.312 0.522 4.479 1.00 90.88 99 GLY A C 1
ATOM 756 O O . GLY A 1 99 ? 18.118 -0.022 3.722 1.00 90.88 99 GLY A O 1
ATOM 757 N N . LEU A 1 100 ? 16.125 -0.006 4.763 1.00 92.12 100 LEU A N 1
ATOM 758 C CA . LEU A 1 100 ? 15.632 -1.246 4.168 1.00 92.12 100 LEU A CA 1
ATOM 759 C C . LEU A 1 100 ? 15.380 -1.056 2.669 1.00 92.12 100 LEU A C 1
ATOM 761 O O . LEU A 1 100 ? 14.875 -0.026 2.255 1.00 92.12 100 LEU A O 1
ATOM 765 N N . SER A 1 101 ? 15.689 -2.048 1.841 1.00 92.56 101 SER A N 1
ATOM 766 C CA . SER A 1 101 ? 15.456 -1.959 0.389 1.00 92.56 101 SER A CA 1
ATOM 767 C C . SER A 1 101 ? 14.282 -2.799 -0.105 1.00 92.56 101 SER A C 1
ATOM 769 O O . SER A 1 101 ? 13.874 -2.694 -1.261 1.00 92.56 101 SER A O 1
ATOM 771 N N . LYS A 1 102 ? 13.728 -3.651 0.761 1.00 92.50 102 LYS A N 1
ATOM 772 C CA . LYS A 1 102 ? 12.663 -4.580 0.398 1.00 92.50 102 LYS A CA 1
ATOM 773 C C . LYS A 1 102 ? 11.301 -3.948 0.666 1.00 92.50 102 LYS A C 1
ATOM 775 O O . LYS A 1 102 ? 10.981 -3.652 1.809 1.00 92.50 102 LYS A O 1
ATOM 780 N N . CYS A 1 103 ? 10.492 -3.776 -0.372 1.00 92.00 103 CYS A N 1
ATOM 781 C CA . CYS A 1 103 ? 9.096 -3.361 -0.233 1.00 92.00 103 CYS A CA 1
ATOM 782 C C . CYS A 1 103 ? 8.204 -4.520 0.245 1.00 92.00 103 CYS A C 1
ATOM 784 O O . CYS A 1 103 ? 8.643 -5.679 0.298 1.00 92.00 103 CYS A O 1
ATOM 786 N N . ARG A 1 104 ? 6.949 -4.210 0.582 1.00 88.81 104 ARG A N 1
ATOM 787 C CA . ARG A 1 104 ? 5.867 -5.202 0.701 1.00 88.81 104 ARG A CA 1
ATOM 788 C C . ARG A 1 104 ? 5.736 -6.041 -0.573 1.00 88.81 104 ARG A C 1
ATOM 790 O O . ARG A 1 104 ? 6.196 -5.639 -1.640 1.00 88.81 104 ARG A O 1
ATOM 797 N N . ASP A 1 105 ? 5.117 -7.212 -0.464 1.00 85.12 105 ASP A N 1
ATOM 798 C CA . ASP A 1 105 ? 5.057 -8.181 -1.568 1.00 85.12 105 ASP A CA 1
ATOM 799 C C . ASP A 1 105 ? 4.217 -7.676 -2.763 1.00 85.12 105 ASP A C 1
ATOM 801 O O . ASP A 1 105 ? 4.434 -8.081 -3.904 1.00 85.12 105 ASP A O 1
ATOM 805 N N . GLU A 1 106 ? 3.289 -6.759 -2.520 1.00 82.50 106 GLU A N 1
ATOM 806 C CA . GLU A 1 106 ? 2.408 -6.072 -3.471 1.00 82.50 106 GLU A CA 1
ATOM 807 C C . GLU A 1 106 ? 3.017 -4.796 -4.079 1.00 82.50 106 GLU A C 1
ATOM 809 O O . GLU A 1 106 ? 2.463 -4.235 -5.029 1.00 82.50 106 GLU A O 1
ATOM 814 N N . ASP A 1 107 ? 4.185 -4.384 -3.588 1.00 89.50 107 ASP A N 1
ATOM 815 C CA . ASP A 1 107 ? 4.881 -3.172 -4.000 1.00 89.50 107 ASP A CA 1
ATOM 816 C C . ASP A 1 107 ? 6.175 -3.507 -4.752 1.00 89.50 107 ASP A C 1
ATOM 818 O O . ASP A 1 107 ? 6.734 -4.604 -4.669 1.00 89.50 107 ASP A O 1
ATOM 822 N N . VAL A 1 108 ? 6.674 -2.537 -5.508 1.00 91.69 108 VAL A N 1
ATOM 823 C CA . VAL A 1 108 ? 7.957 -2.615 -6.207 1.00 91.69 108 VAL A CA 1
ATOM 824 C C . VAL A 1 108 ? 8.782 -1.370 -5.902 1.00 91.69 108 VAL A C 1
ATOM 826 O O . VAL A 1 108 ? 8.258 -0.259 -5.862 1.00 91.69 108 VAL A O 1
ATOM 829 N N . CYS A 1 109 ? 10.082 -1.554 -5.661 1.00 93.69 109 CYS A N 1
ATOM 830 C CA . CYS A 1 109 ? 11.000 -0.441 -5.448 1.00 93.69 109 CYS A CA 1
ATOM 831 C C . CYS A 1 109 ? 11.313 0.223 -6.791 1.00 93.69 109 CYS A C 1
ATOM 833 O O . CYS A 1 109 ? 12.088 -0.302 -7.588 1.00 93.69 109 CYS A O 1
ATOM 835 N N . VAL A 1 110 ? 10.692 1.369 -7.054 1.00 92.75 110 VAL A N 1
ATOM 836 C CA . VAL A 1 110 ? 10.849 2.118 -8.301 1.00 92.75 110 VAL A CA 1
ATOM 837 C C . VAL A 1 110 ? 11.904 3.195 -8.113 1.00 92.75 110 VAL A C 1
ATOM 839 O O . VAL A 1 110 ? 11.803 4.031 -7.212 1.00 92.75 110 VAL A O 1
ATOM 842 N N . LYS A 1 111 ? 12.908 3.208 -8.991 1.00 93.81 111 LYS A N 1
ATOM 843 C CA . LYS A 1 111 ? 13.907 4.277 -9.037 1.00 93.81 111 LYS A CA 1
ATOM 844 C C . LYS A 1 111 ? 13.311 5.522 -9.694 1.00 93.81 111 LYS A C 1
ATOM 846 O O . LYS A 1 111 ? 12.943 5.489 -10.863 1.00 93.81 111 LYS A O 1
ATOM 851 N N . TRP A 1 112 ? 13.284 6.634 -8.964 1.00 86.81 112 TRP A N 1
ATOM 852 C CA . TRP A 1 112 ? 12.888 7.939 -9.504 1.00 86.81 112 TRP A CA 1
ATOM 853 C C . TRP A 1 112 ? 14.099 8.752 -9.954 1.00 86.81 112 TRP A C 1
ATOM 855 O O . TRP A 1 112 ? 14.072 9.401 -10.995 1.00 86.81 112 TRP A O 1
ATOM 865 N N . ASN A 1 113 ? 15.172 8.714 -9.164 1.00 92.81 113 ASN A N 1
ATOM 866 C CA . ASN A 1 113 ? 16.461 9.309 -9.492 1.00 92.81 113 ASN A CA 1
ATOM 867 C C . ASN A 1 113 ? 17.594 8.558 -8.772 1.00 92.81 113 ASN A C 1
ATOM 869 O O . ASN A 1 113 ? 17.358 7.589 -8.050 1.00 92.81 113 ASN A O 1
ATOM 873 N N . ASP A 1 114 ? 18.838 8.988 -8.975 1.00 95.94 114 ASP A N 1
ATOM 874 C CA . ASP A 1 114 ? 20.015 8.329 -8.396 1.00 95.94 114 ASP A CA 1
ATOM 875 C C . ASP A 1 114 ? 20.041 8.340 -6.866 1.00 95.94 114 ASP A C 1
ATOM 877 O O . ASP A 1 114 ? 20.655 7.468 -6.265 1.00 95.94 114 ASP A O 1
ATOM 881 N N . PHE A 1 115 ? 19.357 9.281 -6.220 1.00 95.88 115 PHE A N 1
ATOM 882 C CA . PHE A 1 115 ? 19.352 9.458 -4.766 1.00 95.88 115 PHE A CA 1
ATOM 883 C C . PHE A 1 115 ? 18.052 8.991 -4.106 1.00 95.88 115 PHE A C 1
ATOM 885 O O . PHE A 1 115 ? 17.973 8.951 -2.879 1.00 95.88 115 PHE A O 1
ATOM 892 N N . TYR A 1 116 ? 17.044 8.617 -4.895 1.00 93.62 116 TYR A N 1
ATOM 893 C CA . TYR A 1 116 ? 15.714 8.314 -4.393 1.00 93.62 116 TYR A CA 1
ATOM 894 C C . TYR A 1 116 ? 15.022 7.227 -5.216 1.00 93.62 116 TYR A C 1
ATOM 896 O O . TYR A 1 116 ? 14.754 7.371 -6.412 1.00 93.62 116 TYR A O 1
ATOM 904 N N . SER A 1 117 ? 14.705 6.130 -4.538 1.00 95.81 117 SER A N 1
ATOM 905 C CA . SER A 1 117 ? 13.806 5.077 -5.007 1.00 95.81 117 SER A CA 1
ATOM 906 C C . SER A 1 117 ? 12.699 4.884 -3.979 1.00 95.81 117 SER A C 1
ATOM 908 O O . SER A 1 117 ? 12.958 5.012 -2.783 1.00 95.81 117 SER A O 1
ATOM 910 N N . GLN A 1 118 ? 11.484 4.582 -4.421 1.00 95.25 118 GLN A N 1
ATOM 911 C CA . GLN A 1 118 ? 10.301 4.512 -3.564 1.00 95.25 118 GLN A CA 1
ATOM 912 C C . GLN A 1 118 ? 9.510 3.227 -3.821 1.00 95.25 118 GLN A C 1
ATOM 914 O O . GLN A 1 118 ? 9.413 2.789 -4.964 1.00 95.25 118 GLN A O 1
ATOM 919 N N . CYS A 1 119 ? 8.935 2.635 -2.774 1.00 94.12 119 CYS A N 1
ATOM 920 C CA . CYS A 1 119 ? 8.001 1.521 -2.901 1.00 94.12 119 CYS A CA 1
ATOM 921 C C . CYS A 1 119 ? 6.683 2.014 -3.501 1.00 94.12 119 CYS A C 1
ATOM 923 O O . CYS A 1 119 ? 5.988 2.811 -2.879 1.00 94.12 119 CYS A O 1
ATOM 925 N N . ILE A 1 120 ? 6.341 1.554 -4.699 1.00 90.25 120 ILE A N 1
ATOM 926 C CA . ILE A 1 120 ? 5.105 1.918 -5.398 1.00 90.25 120 ILE A CA 1
ATOM 927 C C . ILE A 1 120 ? 4.233 0.667 -5.513 1.00 90.25 120 ILE A C 1
ATOM 929 O O . ILE A 1 120 ? 4.786 -0.397 -5.821 1.00 90.25 120 ILE A O 1
ATOM 933 N N . PRO A 1 121 ? 2.900 0.768 -5.347 1.00 88.94 121 PRO A N 1
ATOM 934 C CA . PRO A 1 121 ? 2.000 -0.327 -5.680 1.00 88.94 121 PRO A CA 1
ATOM 935 C C . PRO A 1 121 ? 2.281 -0.825 -7.088 1.00 88.94 121 PRO A C 1
ATOM 937 O O . PRO A 1 121 ? 2.379 -0.023 -8.018 1.00 88.94 121 PRO A O 1
ATOM 940 N N . LYS A 1 122 ? 2.362 -2.141 -7.284 1.00 84.94 122 LYS A N 1
ATOM 941 C CA . LYS A 1 122 ? 2.595 -2.715 -8.622 1.00 84.94 122 LYS A CA 1
ATOM 942 C C . LYS A 1 122 ? 1.565 -2.247 -9.659 1.00 84.94 122 LYS A C 1
ATOM 944 O O . LYS A 1 122 ? 1.901 -2.113 -10.829 1.00 84.94 122 LYS A O 1
ATOM 949 N N . SER A 1 123 ? 0.342 -1.925 -9.231 1.00 80.12 123 SER A N 1
ATOM 950 C CA . SER A 1 123 ? -0.714 -1.342 -10.074 1.00 80.12 123 SER A CA 1
ATOM 951 C C . SER A 1 123 ? -0.465 0.113 -10.500 1.00 80.12 123 SER A C 1
ATOM 953 O O . SER A 1 123 ? -1.046 0.564 -11.483 1.00 80.12 123 SER A O 1
ATOM 955 N N . GLN A 1 124 ? 0.380 0.850 -9.775 1.00 82.56 124 GLN A N 1
ATOM 956 C CA . GLN A 1 124 ? 0.691 2.268 -10.002 1.00 82.56 124 GLN A CA 1
ATOM 957 C C . GLN A 1 124 ? 2.141 2.504 -10.446 1.00 82.56 124 GLN A C 1
ATOM 959 O O . GLN A 1 124 ? 2.511 3.636 -10.759 1.00 82.56 124 GLN A O 1
ATOM 964 N N . ALA A 1 125 ? 2.972 1.460 -10.470 1.00 79.00 125 ALA A N 1
ATOM 965 C CA . ALA A 1 125 ? 4.355 1.560 -10.903 1.00 79.00 125 ALA A CA 1
ATOM 966 C C . ALA A 1 125 ? 4.432 2.096 -12.350 1.00 79.00 125 ALA A C 1
ATOM 968 O O . ALA A 1 125 ? 3.644 1.683 -13.208 1.00 79.00 125 ALA A O 1
ATOM 969 N N . PRO A 1 126 ? 5.353 3.035 -12.645 1.00 72.50 126 PRO A N 1
ATOM 970 C CA . PRO A 1 126 ? 5.482 3.606 -13.974 1.00 72.50 126 PRO A CA 1
ATOM 971 C C . PRO A 1 126 ? 5.831 2.504 -14.973 1.00 72.50 126 PRO A C 1
ATOM 973 O O . PRO A 1 126 ? 6.840 1.817 -14.841 1.00 72.50 126 PRO A O 1
ATOM 976 N N . LYS A 1 127 ? 4.998 2.379 -16.007 1.00 58.81 127 LYS A N 1
ATOM 977 C CA . LYS A 1 127 ? 5.063 1.356 -17.060 1.00 58.81 127 LYS A CA 1
ATOM 978 C C . LYS A 1 127 ? 6.272 1.488 -18.003 1.00 58.81 127 LYS A C 1
ATOM 980 O O . LYS A 1 127 ? 6.195 1.038 -19.136 1.00 58.81 127 LYS A O 1
ATOM 985 N N . LYS A 1 128 ? 7.366 2.137 -17.590 1.00 50.75 128 LYS A N 1
ATOM 986 C CA . LYS A 1 128 ? 8.526 2.372 -18.468 1.00 50.75 128 LYS A CA 1
ATOM 987 C C . LYS A 1 128 ? 9.288 1.098 -18.842 1.00 50.75 128 LYS A C 1
ATOM 989 O O . LYS A 1 128 ? 10.006 1.134 -19.827 1.00 50.75 128 LYS A O 1
ATOM 994 N N . ASP A 1 129 ? 9.042 -0.006 -18.138 1.00 47.00 129 ASP A N 1
ATOM 995 C CA . ASP A 1 129 ? 9.562 -1.333 -18.483 1.00 47.00 129 ASP A CA 1
ATOM 996 C C . ASP A 1 129 ? 8.431 -2.371 -18.682 1.00 47.00 129 ASP A C 1
ATOM 998 O O . ASP A 1 129 ? 8.673 -3.575 -18.674 1.00 47.00 129 ASP A O 1
ATOM 1002 N N . ILE A 1 130 ? 7.179 -1.921 -18.877 1.00 51.31 130 ILE A N 1
ATOM 1003 C CA . ILE A 1 130 ? 6.063 -2.770 -19.342 1.00 51.31 130 ILE A CA 1
ATOM 1004 C C . ILE A 1 130 ? 5.798 -2.453 -20.818 1.00 51.31 130 ILE A C 1
ATOM 1006 O 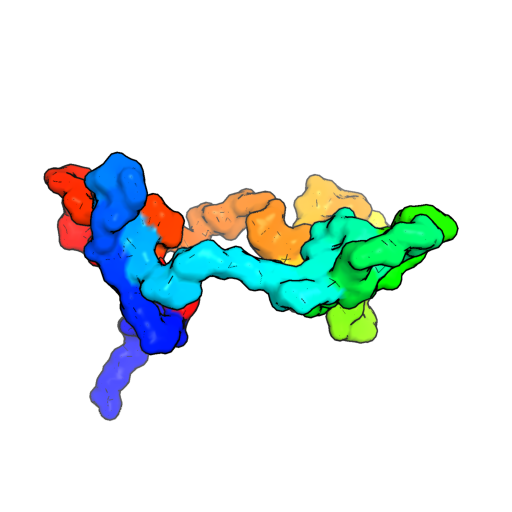O . ILE A 1 130 ? 4.692 -2.107 -21.214 1.00 51.31 130 ILE A O 1
ATOM 1010 N N . GLU A 1 131 ? 6.845 -2.525 -21.635 1.00 48.97 131 GLU A N 1
ATOM 1011 C CA . GLU A 1 131 ? 6.720 -2.555 -23.099 1.00 48.97 131 GLU A CA 1
ATOM 1012 C C . GLU A 1 131 ? 7.329 -3.839 -23.699 1.00 48.97 131 GLU A C 1
ATOM 1014 O O . GLU A 1 131 ? 7.371 -4.001 -24.911 1.00 48.97 131 GLU A O 1
ATOM 1019 N N . GLU A 1 132 ? 7.716 -4.812 -22.861 1.00 44.16 132 GLU A N 1
ATOM 1020 C CA . GLU A 1 132 ? 8.214 -6.131 -23.297 1.00 44.16 132 GLU A CA 1
ATOM 1021 C C . GLU A 1 132 ? 7.555 -7.314 -22.555 1.00 44.16 132 GLU A C 1
ATOM 1023 O O . GLU A 1 132 ? 8.152 -8.371 -22.367 1.00 44.16 132 GLU A O 1
ATOM 1028 N N . ALA A 1 133 ? 6.286 -7.170 -22.153 1.00 43.72 133 ALA A N 1
ATOM 1029 C CA . ALA A 1 133 ? 5.477 -8.295 -21.656 1.00 43.72 133 ALA A CA 1
ATOM 1030 C C . ALA A 1 133 ? 4.016 -8.307 -22.159 1.00 43.72 133 ALA A C 1
ATOM 1032 O O . ALA A 1 133 ? 3.200 -9.058 -21.635 1.00 43.72 133 ALA A O 1
ATOM 1033 N N . GLU A 1 134 ? 3.667 -7.516 -23.183 1.00 53.19 134 GLU A N 1
ATOM 1034 C CA . GLU A 1 134 ? 2.312 -7.497 -23.776 1.00 53.19 134 GLU A CA 1
ATOM 1035 C C . GLU A 1 134 ? 2.277 -7.858 -25.271 1.00 53.19 134 GLU A C 1
ATOM 1037 O O . GLU A 1 134 ? 1.271 -7.657 -25.947 1.00 53.19 134 GLU A O 1
ATOM 1042 N N . GLN A 1 135 ? 3.325 -8.494 -25.804 1.00 46.03 135 GLN A N 1
ATOM 1043 C CA . GLN A 1 135 ? 3.248 -9.140 -27.122 1.00 46.03 135 GLN A CA 1
ATOM 1044 C C . GLN A 1 135 ? 2.892 -10.632 -26.999 1.00 46.03 135 GLN A C 1
ATOM 1046 O O . GLN A 1 135 ? 3.468 -11.490 -27.665 1.00 46.03 135 GLN A O 1
ATOM 1051 N N . GLN A 1 136 ? 1.925 -10.960 -26.140 1.00 44.38 136 GLN A N 1
ATOM 1052 C CA . GLN A 1 136 ? 1.403 -12.316 -25.978 1.00 44.38 136 GLN A CA 1
ATOM 1053 C C . GLN A 1 136 ? -0.113 -12.262 -25.765 1.00 44.38 136 GLN A C 1
ATOM 1055 O O . GLN A 1 136 ? -0.585 -11.866 -24.710 1.00 44.38 136 GLN A O 1
ATOM 1060 N N . ARG A 1 137 ? -0.864 -12.640 -26.814 1.00 51.66 137 ARG A N 1
ATOM 1061 C CA . ARG A 1 137 ? -2.279 -13.072 -26.783 1.00 51.66 137 ARG A CA 1
ATOM 1062 C C . ARG A 1 137 ? -3.148 -12.387 -25.712 1.00 51.66 137 ARG A C 1
ATOM 1064 O O . ARG A 1 137 ? -3.608 -13.024 -24.771 1.00 51.66 137 ARG A O 1
ATOM 1071 N N . SER A 1 138 ? -3.394 -11.088 -25.871 1.00 53.66 138 SER A N 1
ATOM 1072 C CA . SER A 1 138 ? -4.268 -10.356 -24.951 1.00 53.66 138 SER A CA 1
ATOM 1073 C C . SER A 1 138 ? -5.742 -10.694 -25.210 1.00 53.66 138 SER A C 1
ATOM 1075 O O . SER A 1 138 ? -6.273 -10.444 -26.298 1.00 53.66 138 SER A O 1
ATOM 1077 N N . CYS A 1 139 ? -6.372 -11.300 -24.206 1.00 52.25 139 CYS A N 1
ATOM 1078 C CA . CYS A 1 139 ? -7.816 -11.429 -24.063 1.00 52.25 139 CYS A CA 1
ATOM 1079 C C . CYS A 1 139 ? -8.382 -10.128 -23.451 1.00 52.25 139 CYS A C 1
ATOM 1081 O O . CYS A 1 139 ? -7.709 -9.449 -22.682 1.00 52.25 139 CYS A O 1
ATOM 1083 N N . SER A 1 140 ? -9.620 -9.755 -23.776 1.00 57.47 140 SER A N 1
ATOM 1084 C CA . SER A 1 140 ? -10.236 -8.508 -23.300 1.00 57.47 140 SER A CA 1
ATOM 1085 C C . SER A 1 140 ? -10.505 -8.518 -21.785 1.00 57.47 140 SER A C 1
ATOM 1087 O O . SER A 1 140 ? -10.982 -9.514 -21.237 1.00 57.47 140 SER A O 1
ATOM 1089 N N . THR A 1 141 ? -10.234 -7.396 -21.111 1.00 58.56 141 THR A N 1
ATOM 1090 C CA . THR A 1 141 ? -10.422 -7.208 -19.658 1.00 58.56 141 THR A CA 1
ATOM 1091 C C . THR A 1 141 ? -11.858 -6.794 -19.302 1.00 58.56 141 THR A C 1
ATOM 1093 O O . THR A 1 141 ? -12.710 -6.620 -20.176 1.00 58.56 141 THR A O 1
ATOM 1096 N N . ASN A 1 142 ? -12.164 -6.638 -18.009 1.00 53.25 142 ASN A N 1
ATOM 1097 C CA . ASN A 1 142 ? -13.524 -6.356 -17.551 1.00 53.25 142 ASN A CA 1
ATOM 1098 C C . ASN A 1 142 ? -14.124 -5.076 -18.140 1.00 53.25 142 ASN A C 1
ATOM 1100 O O . ASN A 1 142 ? -13.446 -4.058 -18.242 1.00 53.25 142 ASN A O 1
ATOM 1104 N N . TRP A 1 143 ? -15.396 -5.158 -18.543 1.00 53.31 143 TRP A N 1
ATOM 1105 C CA . TRP A 1 143 ? -16.142 -4.112 -19.254 1.00 53.31 143 TRP A CA 1
ATOM 1106 C C . TRP A 1 143 ? -15.634 -3.755 -20.658 1.00 53.31 143 TRP A C 1
ATOM 11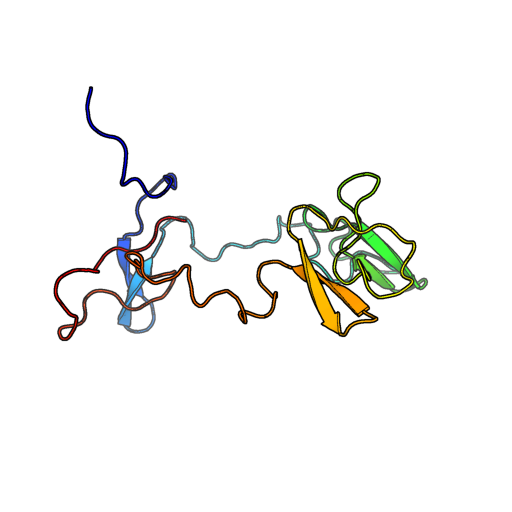08 O O . TRP A 1 143 ? -16.217 -2.886 -21.310 1.00 53.31 143 TRP A O 1
ATOM 1118 N N . SER A 1 144 ? -14.609 -4.443 -21.168 1.00 60.38 144 SER A N 1
ATOM 1119 C CA . SER A 1 144 ? -14.168 -4.269 -22.551 1.00 60.38 144 SER A CA 1
ATOM 1120 C C . SER A 1 144 ? -15.208 -4.803 -23.538 1.00 60.38 144 SER A C 1
ATOM 1122 O O . SER A 1 144 ? -15.923 -5.774 -23.266 1.00 60.38 144 SER A O 1
ATOM 1124 N N . GLN A 1 145 ? -15.294 -4.149 -24.699 1.00 54.84 145 GLN A N 1
ATOM 1125 C CA . GLN A 1 145 ? -16.231 -4.520 -25.757 1.00 54.84 145 GLN A CA 1
ATOM 1126 C C . GLN A 1 145 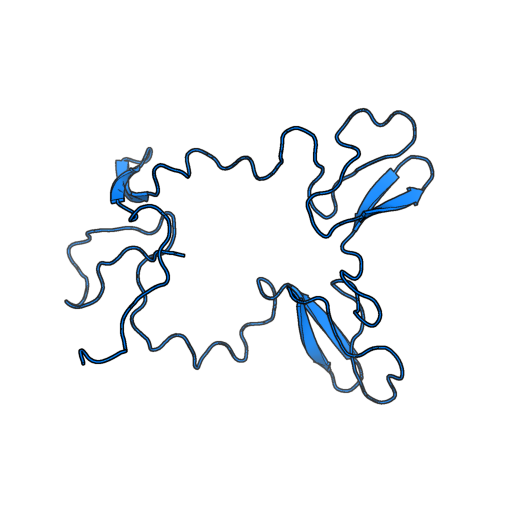? -15.880 -5.895 -26.337 1.00 54.84 145 GLN A C 1
ATOM 1128 O O . GLN A 1 145 ? -14.741 -6.125 -26.736 1.00 54.84 145 GLN A O 1
ATOM 1133 N N . CYS A 1 146 ? -16.869 -6.783 -26.439 1.00 61.50 146 CYS A N 1
ATOM 1134 C CA . CYS A 1 146 ? -16.740 -8.079 -27.111 1.00 61.50 146 CYS A CA 1
ATOM 1135 C C . CYS A 1 146 ? -17.605 -8.128 -28.388 1.00 61.50 146 CYS A C 1
ATOM 1137 O O . CYS A 1 146 ? -18.669 -7.513 -28.449 1.00 61.50 146 CYS A O 1
ATOM 1139 N N . ASN A 1 147 ? -17.154 -8.886 -29.400 1.00 58.88 147 ASN A N 1
ATOM 1140 C CA . ASN A 1 147 ? -17.892 -9.228 -30.633 1.00 58.88 147 ASN A CA 1
ATOM 1141 C C . ASN A 1 147 ? -18.169 -8.079 -31.646 1.00 58.88 147 ASN A C 1
ATOM 1143 O O . ASN A 1 147 ? -19.282 -7.937 -32.152 1.00 58.88 147 ASN A O 1
ATOM 1147 N N . GLY A 1 148 ? -17.159 -7.255 -31.970 1.00 53.47 148 GLY A N 1
ATOM 1148 C CA . GLY A 1 148 ? -17.233 -6.249 -33.049 1.00 53.47 148 GLY A CA 1
ATOM 1149 C C . GLY A 1 148 ? -16.797 -6.780 -34.429 1.00 53.47 148 GLY A C 1
ATOM 1150 O O . GLY A 1 148 ? -15.878 -7.585 -34.522 1.00 53.47 148 GLY A O 1
ATOM 1151 N N . GLN A 1 149 ? -17.410 -6.300 -35.517 1.00 44.66 149 GLN A N 1
ATOM 1152 C CA . GLN A 1 149 ? -17.222 -6.788 -36.901 1.00 44.66 149 GLN A CA 1
ATOM 1153 C C . GLN A 1 149 ? -15.892 -6.400 -37.598 1.00 44.66 149 GLN A C 1
ATOM 1155 O O . GLN A 1 149 ? -15.735 -6.691 -38.778 1.00 44.66 149 GLN A O 1
ATOM 1160 N N . ASN A 1 150 ? -14.932 -5.776 -36.901 1.00 45.00 150 ASN A N 1
ATOM 1161 C CA . ASN A 1 150 ? -13.649 -5.315 -37.466 1.00 45.00 150 ASN A CA 1
ATOM 1162 C C . ASN A 1 150 ? -12.437 -5.675 -36.578 1.00 45.00 150 ASN A C 1
ATOM 1164 O O . ASN A 1 150 ? -11.663 -4.795 -36.205 1.00 45.00 150 ASN A O 1
ATOM 1168 N N . TRP A 1 151 ? -12.246 -6.955 -36.238 1.00 51.41 151 TRP A N 1
ATOM 1169 C CA . TRP A 1 151 ? -11.044 -7.401 -35.511 1.00 51.41 151 TRP A CA 1
ATOM 1170 C C . TRP A 1 151 ? -10.261 -8.477 -36.281 1.00 51.41 151 TRP A C 1
ATOM 1172 O O . TRP A 1 151 ? -10.878 -9.370 -36.866 1.00 51.41 151 TRP A O 1
ATOM 1182 N N . PRO A 1 152 ? -8.910 -8.415 -36.300 1.00 43.56 152 PRO A N 1
ATOM 1183 C CA . PRO A 1 152 ? -8.080 -9.449 -36.908 1.00 43.56 152 PRO A CA 1
ATOM 1184 C C . PRO A 1 152 ? -8.270 -10.786 -36.178 1.00 43.56 152 PRO A C 1
ATOM 1186 O O . PRO A 1 152 ? -8.388 -10.845 -34.956 1.00 43.56 152 PRO A O 1
ATOM 1189 N N . ALA A 1 153 ? -8.310 -11.860 -36.962 1.00 45.81 153 ALA A N 1
ATOM 1190 C CA . ALA A 1 153 ? -9.009 -13.119 -36.707 1.00 45.81 153 ALA A CA 1
ATOM 1191 C C . ALA A 1 153 ? -8.534 -14.013 -35.535 1.00 45.81 153 ALA A C 1
ATOM 1193 O O . ALA A 1 153 ? -8.904 -15.181 -35.523 1.00 45.81 153 ALA A O 1
ATOM 1194 N N . ASN A 1 154 ? -7.763 -13.526 -34.550 1.00 46.38 154 ASN A N 1
ATOM 1195 C CA . ASN A 1 154 ? -7.122 -14.405 -33.556 1.00 46.38 154 ASN A CA 1
ATOM 1196 C C . ASN A 1 154 ? -7.309 -14.077 -32.058 1.00 46.38 154 ASN A C 1
ATOM 1198 O O . ASN A 1 154 ? -6.869 -14.893 -31.254 1.00 46.38 154 ASN A O 1
ATOM 1202 N N . ASN A 1 155 ? -7.988 -12.997 -31.634 1.00 51.56 155 ASN A N 1
ATOM 1203 C CA . ASN A 1 155 ? -8.135 -12.683 -30.193 1.00 51.56 155 ASN A CA 1
ATOM 1204 C C . ASN A 1 155 ? -9.564 -12.250 -29.794 1.00 51.56 155 ASN A C 1
ATOM 1206 O O . ASN A 1 155 ? -9.854 -11.063 -29.678 1.00 51.56 155 ASN A O 1
ATOM 1210 N N . VAL A 1 156 ? -10.451 -13.212 -29.526 1.00 51.47 156 VAL A N 1
ATOM 1211 C CA . VAL A 1 156 ? -11.811 -12.980 -28.981 1.00 51.47 156 VAL A CA 1
ATOM 1212 C C . VAL A 1 156 ? -12.060 -13.823 -27.728 1.00 51.47 156 VAL A C 1
ATOM 1214 O O . VAL A 1 156 ? -13.064 -14.513 -27.598 1.00 51.47 156 VAL A O 1
ATOM 1217 N N . CYS A 1 157 ? -11.121 -13.781 -26.790 1.00 54.31 157 CYS A N 1
ATOM 1218 C CA . CYS A 1 157 ? -11.294 -14.342 -25.453 1.00 54.31 157 CYS A CA 1
ATOM 1219 C C . CYS A 1 157 ? -11.455 -13.199 -24.448 1.00 54.31 157 CYS A C 1
ATOM 1221 O O . CYS A 1 157 ? -10.813 -12.158 -24.586 1.00 54.31 157 CYS A O 1
ATOM 1223 N N . CYS A 1 158 ? -12.322 -13.371 -23.454 1.00 56.22 158 CYS A N 1
ATOM 1224 C CA . CYS A 1 158 ? -12.288 -12.556 -22.244 1.00 56.22 158 CYS A CA 1
ATOM 1225 C C . CYS A 1 158 ? -11.199 -13.138 -21.330 1.00 56.22 158 CYS A C 1
ATOM 1227 O O . CYS A 1 158 ? -11.051 -14.355 -21.263 1.00 56.22 158 CYS A O 1
ATOM 1229 N N . GLN A 1 159 ? -10.398 -12.294 -20.685 1.00 56.06 159 GLN A N 1
ATOM 1230 C CA . GLN A 1 159 ? -9.283 -12.759 -19.861 1.00 56.06 159 GLN A CA 1
ATOM 1231 C C . GLN A 1 159 ? -9.802 -13.278 -18.519 1.00 56.06 159 GLN A C 1
ATOM 1233 O O . GLN A 1 159 ? -10.333 -12.491 -17.738 1.00 56.06 159 GLN A O 1
ATOM 1238 N N . ASP A 1 160 ? -9.633 -14.559 -18.204 1.00 49.97 160 ASP A N 1
ATOM 1239 C CA . ASP A 1 160 ? -9.748 -15.024 -16.818 1.00 49.97 160 ASP A CA 1
ATOM 1240 C C . ASP A 1 160 ? -8.548 -14.482 -16.019 1.00 49.97 160 ASP A C 1
ATOM 1242 O O . ASP A 1 160 ? -7.428 -14.496 -16.526 1.00 49.97 160 ASP A O 1
ATOM 1246 N N . GLN A 1 161 ? -8.804 -13.886 -14.847 1.00 53.56 161 GLN A N 1
ATOM 1247 C CA . GLN A 1 161 ? -7.775 -13.290 -13.986 1.00 53.56 161 GLN A CA 1
ATOM 1248 C C . GLN A 1 161 ? -6.957 -14.390 -13.336 1.00 53.56 161 GLN A C 1
ATOM 1250 O O . GLN A 1 161 ? -7.610 -15.328 -12.831 1.00 53.56 161 GLN A O 1
#

pLDDT: mean 72.39, std 19.99, range [32.16, 96.5]

Secondary structure (DSSP, 8-state):
-----------SS--EEEE-TTS-EEEE-GGGSS---S-TTEEPTTSEEE-TT--S--EESTTEEEEEEETTEEEEEE--SSTTPBPTT-EEE-TT--S--PBPTTEEEEEEETTEEEEEETTTS-GGG-SSS-SS-PPB-TT-B---SS--TT---BPP-

InterPro domains:
  IPR000254 Cellulose-binding domain [PF00734] (46-73)
  IPR000254 Cellulose-binding domain [PF00734] (89-116)
  IPR000254 Cellulose-binding domain [PS00562] (49-76)
  IPR000254 Cellulose-binding domain [PS00562] (92-119)
  IPR000254 Cellulose-binding domain [PS51164] (41-77)
  IPR000254 Cellulose-binding domain [PS51164] (84-120)
  IPR000254 Cellulose-binding domain [SM00236] (44-77)
  IPR000254 Cellulose-binding domain [SM00236] (87-120)
  IPR035971 Cellulose-binding domain superfamily [SSF57180] (44-76)
  IPR035971 Cellulose-binding domain superfamily [SSF57180] (87-120)

Radius of gyration: 21.16 Å; chains: 1; bounding box: 51×50×56 Å

Foldseek 3Di:
DDDDDDDQDDDVDFFDFDQDPVRATWTDDPVPPPPPLDPQQEDEAFGFQDAPPDDGRNHHRPQWDFADPDRGTTGTFRCAPDPLADGAFDWQDADPDPHRNHHHPQWDFADPDRGTTTTHGPVPHPCPVVPPPPPDADEDEGRDGADDPDDDDGHRGHRDD

Organism: NCBI:txid120398